Protein AF-A0A961LAQ0-F1 (afdb_monomer_lite)

Foldseek 3Di:
DDDDDDDDDDDDDDDDDDDDDDDDDDDDDDDDDDDDDDPDDDDDDDPPPDDDDPPDDPPDDAPDDLVPDDFQLSVLCSVDPVLSVLRNLLVVLLVVVLVQDDPVVNVVSVVVVVVLVVVLSVCGNPNVSNVVSSVVSSVVSVVVCVVRPPDDDPPPDDDDPPDDPPDDDPVVVVVVVVVD

Structure (mmCIF, N/CA/C/O backbone):
data_AF-A0A961LAQ0-F1
#
_entry.id   AF-A0A961LAQ0-F1
#
loop_
_atom_site.group_PDB
_atom_site.id
_atom_site.type_symbol
_atom_site.label_atom_id
_atom_site.label_alt_id
_atom_site.label_comp_id
_atom_site.label_asym_id
_atom_site.label_entity_id
_atom_site.label_seq_id
_atom_site.pdbx_PDB_ins_code
_atom_site.Cartn_x
_atom_site.Cartn_y
_atom_site.Cartn_z
_atom_site.occupancy
_atom_site.B_iso_or_equiv
_atom_site.auth_seq_id
_atom_site.auth_comp_id
_atom_site.auth_asym_id
_atom_site.auth_atom_id
_atom_site.pdbx_PDB_model_num
ATOM 1 N N . MET A 1 1 ? -48.671 -4.422 -25.495 1.00 41.53 1 MET A N 1
ATOM 2 C CA . MET A 1 1 ? -49.517 -5.634 -25.585 1.00 41.53 1 MET A CA 1
ATOM 3 C C . MET A 1 1 ? -48.561 -6.792 -25.843 1.00 41.53 1 MET A C 1
ATOM 5 O O . MET A 1 1 ? -47.868 -6.717 -26.836 1.00 41.53 1 MET A O 1
ATOM 9 N N . VAL A 1 2 ? -48.347 -7.802 -25.005 1.00 45.03 2 VAL A N 1
ATOM 10 C CA . VAL A 1 2 ? -49.096 -8.345 -23.868 1.00 45.03 2 VAL A CA 1
ATOM 11 C C . VAL A 1 2 ? -48.069 -8.900 -22.873 1.00 45.03 2 VAL A C 1
ATOM 13 O O . VAL A 1 2 ? -47.140 -9.606 -23.254 1.00 45.03 2 VAL A O 1
ATOM 16 N N . THR A 1 3 ? -48.231 -8.529 -21.612 1.00 39.28 3 THR A N 1
ATOM 17 C CA . THR A 1 3 ? -47.477 -8.981 -20.443 1.00 39.28 3 THR A CA 1
ATOM 18 C C . THR A 1 3 ? -47.795 -10.451 -20.165 1.00 39.28 3 THR A C 1
ATOM 20 O O . THR A 1 3 ? -48.963 -10.785 -19.989 1.00 39.28 3 THR A O 1
ATOM 23 N N . TRP A 1 4 ? -46.786 -11.321 -20.080 1.00 49.31 4 TRP A N 1
ATOM 24 C CA . TRP A 1 4 ? -46.947 -12.665 -19.517 1.00 49.31 4 TRP A CA 1
ATOM 25 C C . TRP A 1 4 ? -46.417 -12.678 -18.088 1.00 49.31 4 TRP A C 1
ATOM 27 O O . TRP A 1 4 ? -45.218 -12.645 -17.828 1.00 49.31 4 TRP A O 1
ATOM 37 N N . ILE A 1 5 ? -47.376 -12.680 -17.172 1.00 50.75 5 ILE A N 1
ATOM 38 C CA . ILE A 1 5 ? -47.241 -13.054 -15.771 1.00 50.75 5 ILE A CA 1
ATOM 39 C C . ILE A 1 5 ? -47.133 -14.580 -15.730 1.00 50.75 5 ILE A C 1
ATOM 41 O O . ILE A 1 5 ? -47.941 -15.256 -16.358 1.00 50.75 5 ILE A O 1
ATOM 45 N N . ASN A 1 6 ? -46.201 -15.121 -14.948 1.00 52.97 6 ASN A N 1
ATOM 46 C CA . ASN A 1 6 ? -46.379 -16.435 -14.340 1.00 52.97 6 ASN A CA 1
ATOM 47 C C . ASN A 1 6 ? -45.789 -16.414 -12.932 1.00 52.97 6 ASN A C 1
ATOM 49 O O . ASN A 1 6 ? -44.578 -16.366 -12.733 1.00 52.97 6 ASN A O 1
ATOM 53 N N . ALA A 1 7 ? -46.695 -16.423 -11.961 1.00 48.06 7 ALA A N 1
ATOM 54 C CA . ALA A 1 7 ? -46.437 -16.779 -10.583 1.00 48.06 7 ALA A CA 1
ATOM 55 C C . ALA A 1 7 ? -46.726 -18.276 -10.427 1.00 48.06 7 ALA A C 1
ATOM 57 O O . ALA A 1 7 ? -47.784 -18.734 -10.852 1.00 48.06 7 ALA A O 1
ATOM 58 N N . ALA A 1 8 ? -45.838 -19.021 -9.774 1.00 49.34 8 ALA A N 1
ATOM 59 C CA . ALA A 1 8 ? -46.217 -20.241 -9.072 1.00 49.34 8 ALA A CA 1
ATOM 60 C C . ALA A 1 8 ? -45.214 -20.526 -7.953 1.00 49.34 8 ALA A C 1
ATOM 62 O O . ALA A 1 8 ? -44.027 -20.748 -8.177 1.00 49.34 8 ALA A O 1
ATOM 63 N N . LEU A 1 9 ? -45.753 -20.471 -6.740 1.00 49.50 9 LEU A N 1
ATOM 64 C CA . LEU A 1 9 ? -45.186 -20.943 -5.488 1.00 49.50 9 LEU A CA 1
ATOM 65 C C . LEU A 1 9 ? -45.187 -22.476 -5.428 1.00 49.50 9 LEU A C 1
ATOM 67 O O . LEU A 1 9 ? -46.027 -23.134 -6.039 1.00 49.50 9 LEU A O 1
ATOM 71 N N . GLY A 1 10 ? -44.333 -22.999 -4.551 1.00 37.22 10 GLY A N 1
ATOM 72 C CA . GLY A 1 10 ? -44.429 -24.340 -3.973 1.00 37.22 10 GLY A CA 1
ATOM 73 C C . GLY A 1 10 ? -43.174 -25.172 -4.233 1.00 37.22 10 GLY A C 1
ATOM 74 O O . GLY A 1 10 ? -42.526 -25.021 -5.255 1.00 37.22 10 GLY A O 1
ATOM 75 N N . HIS A 1 11 ? -42.730 -26.071 -3.367 1.00 40.06 11 HIS A N 1
ATOM 76 C CA . HIS A 1 11 ? -43.093 -26.428 -2.002 1.00 40.06 11 HIS A CA 1
ATOM 77 C C . HIS A 1 11 ? -41.875 -27.165 -1.414 1.00 40.06 11 HIS A C 1
ATOM 79 O O . HIS A 1 11 ? -41.055 -27.724 -2.140 1.00 40.06 11 HIS A O 1
ATOM 85 N N . SER A 1 12 ? -41.789 -27.160 -0.086 1.00 45.66 12 SER A N 1
ATOM 86 C CA . SER A 1 12 ? -40.877 -27.950 0.745 1.00 45.66 12 SER A CA 1
ATOM 87 C C . SER A 1 12 ? -40.786 -29.432 0.336 1.00 45.66 12 SER A C 1
ATOM 89 O O . SER A 1 12 ? -41.802 -30.042 0.008 1.00 45.66 12 SER A O 1
ATOM 91 N N . CYS A 1 13 ? -39.598 -30.039 0.455 1.00 41.59 13 CYS A N 1
ATOM 92 C CA . CYS A 1 13 ? -39.438 -31.495 0.510 1.00 41.59 13 CYS A CA 1
ATOM 93 C C . CYS A 1 13 ? -38.411 -31.891 1.588 1.00 41.59 13 CYS A C 1
ATOM 95 O O . CYS A 1 13 ? -37.206 -31.936 1.363 1.00 41.59 13 CYS A O 1
ATOM 97 N N . GLN A 1 14 ? -38.933 -32.169 2.782 1.00 44.47 14 GLN A N 1
ATOM 98 C CA . GLN A 1 14 ? -38.371 -33.085 3.777 1.00 44.47 14 GLN A CA 1
ATOM 99 C C . GLN A 1 14 ? -38.757 -34.516 3.380 1.00 44.47 14 GLN A C 1
ATOM 101 O O . GLN A 1 14 ? -39.956 -34.725 3.251 1.00 44.47 14 GLN A O 1
ATOM 106 N N . GLN A 1 15 ? -37.813 -35.468 3.256 1.00 44.75 15 GLN A N 1
ATOM 107 C CA . GLN A 1 15 ? -37.9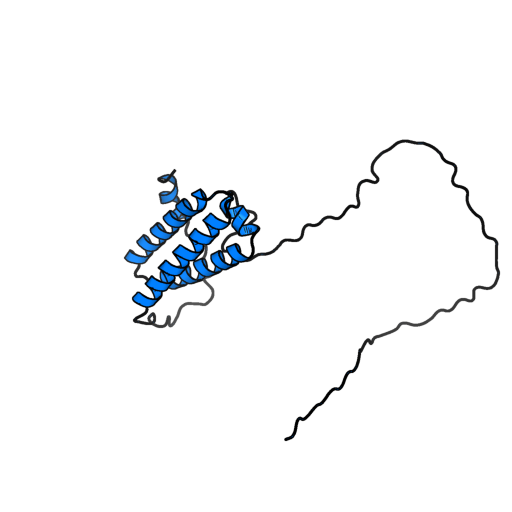06 -36.924 3.566 1.00 44.75 15 GLN A CA 1
ATOM 108 C C . GLN A 1 15 ? -36.492 -37.537 3.418 1.00 44.75 15 GLN A C 1
ATOM 110 O O . GLN A 1 15 ? -35.765 -37.144 2.517 1.00 44.75 15 GLN A O 1
ATOM 115 N N . GLY A 1 16 ? -36.000 -38.508 4.193 1.00 40.91 16 GLY A N 1
ATOM 116 C CA . GLY A 1 16 ? -36.546 -39.372 5.248 1.00 40.91 16 GLY A CA 1
ATOM 117 C C . GLY A 1 16 ? -35.368 -40.094 5.952 1.00 40.91 16 GLY A C 1
ATOM 118 O O . GLY A 1 16 ? -34.235 -39.663 5.805 1.00 40.91 16 GLY A O 1
ATOM 119 N N . LYS A 1 17 ? -35.483 -41.191 6.707 1.00 47.97 17 LYS A N 1
ATOM 120 C CA . LYS A 1 17 ? -36.562 -42.151 6.957 1.00 47.97 17 LYS A CA 1
ATOM 121 C C . LYS A 1 17 ? -36.319 -42.834 8.325 1.00 47.97 17 LYS A C 1
ATOM 123 O O . LYS A 1 17 ? -35.215 -43.260 8.622 1.00 47.97 17 LYS A O 1
ATOM 128 N N . LYS A 1 18 ? -37.404 -42.917 9.099 1.00 45.97 18 LYS A N 1
ATOM 129 C CA . LYS A 1 18 ? -37.886 -43.919 10.077 1.00 45.97 18 LYS A CA 1
ATOM 130 C C . LYS A 1 18 ? -36.978 -45.063 10.593 1.00 45.97 18 LYS A C 1
ATOM 132 O O . LYS A 1 18 ? -36.553 -45.911 9.821 1.00 45.97 18 LYS A O 1
ATOM 137 N N . ALA A 1 19 ? -37.023 -45.241 11.917 1.00 41.81 19 ALA A N 1
ATOM 138 C CA . ALA A 1 19 ? -37.405 -46.489 12.608 1.00 41.81 19 ALA A CA 1
ATOM 139 C C . ALA A 1 19 ? -38.221 -46.067 13.857 1.00 41.81 19 ALA A C 1
ATOM 141 O O . ALA A 1 19 ? -37.726 -45.299 14.670 1.00 41.81 19 ALA A O 1
ATOM 142 N N . VAL A 1 20 ? -39.557 -46.143 13.864 1.00 38.62 20 VAL A N 1
ATOM 143 C CA . VAL A 1 20 ? -40.451 -47.292 14.135 1.00 38.62 20 VAL A CA 1
ATOM 144 C C . VAL A 1 20 ? -40.395 -47.793 15.587 1.00 38.62 20 VAL A C 1
ATOM 146 O O . VAL A 1 20 ? -39.450 -48.450 15.993 1.00 38.62 20 VAL A O 1
ATOM 149 N N . PHE A 1 21 ? -41.505 -47.494 16.277 1.00 36.72 21 PHE A N 1
ATOM 150 C CA . PHE A 1 21 ? -42.206 -48.239 17.329 1.00 36.72 21 PHE A CA 1
ATOM 151 C C . PHE A 1 21 ? -41.438 -48.686 18.579 1.00 36.72 21 PHE A C 1
ATOM 153 O O . PHE A 1 21 ? -40.747 -49.693 18.566 1.00 36.72 21 PHE A O 1
ATOM 160 N N . GLN A 1 22 ? -41.830 -48.111 19.718 1.00 38.19 22 GLN A N 1
ATOM 161 C CA . GLN A 1 22 ? -42.668 -48.859 20.660 1.00 38.19 22 GLN A CA 1
ATOM 162 C C . GLN A 1 22 ? -43.489 -47.902 21.530 1.00 38.19 22 GLN A C 1
ATOM 164 O O . GLN A 1 22 ? -42.972 -47.049 22.243 1.00 38.19 22 GLN A O 1
ATOM 169 N N . THR A 1 23 ? -44.806 -48.042 21.418 1.00 38.31 23 THR A N 1
ATOM 170 C CA . THR A 1 23 ? -45.809 -47.436 22.286 1.00 38.31 23 THR A CA 1
ATOM 171 C C . THR A 1 23 ? -45.940 -48.302 23.537 1.00 38.31 23 THR A C 1
ATOM 173 O O . THR A 1 23 ? -46.436 -49.425 23.440 1.00 38.31 23 THR A O 1
ATOM 176 N N . SER A 1 24 ? -45.545 -47.789 24.700 1.00 42.28 24 SER A N 1
ATOM 177 C CA . SER A 1 24 ? -45.987 -48.334 25.986 1.00 42.28 24 SER A CA 1
ATOM 178 C C . SER A 1 24 ? -46.993 -47.380 26.609 1.00 42.28 24 SER A C 1
ATOM 180 O O . SER A 1 24 ? -46.760 -46.182 26.741 1.00 42.28 24 SER A O 1
ATOM 182 N N . ALA A 1 25 ? -48.151 -47.9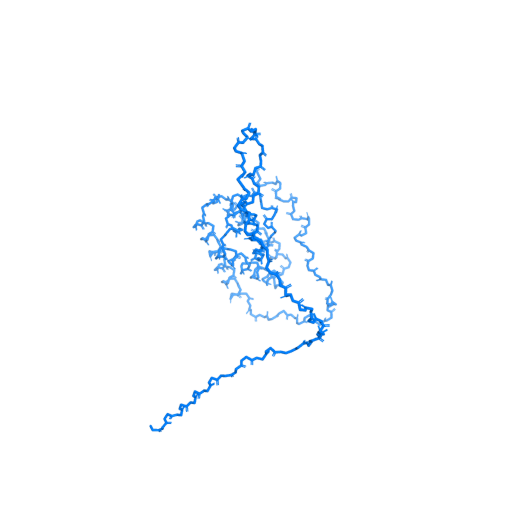47 26.926 1.00 40.75 25 ALA A N 1
ATOM 183 C CA . ALA A 1 25 ? -49.283 -47.304 27.556 1.00 40.75 25 ALA A CA 1
ATOM 184 C C . ALA A 1 25 ? -48.909 -46.748 28.937 1.00 40.75 25 ALA A C 1
ATOM 186 O O . ALA A 1 25 ? -48.404 -47.483 29.782 1.00 40.75 25 ALA A O 1
ATOM 187 N N . GLN A 1 26 ? -49.224 -45.477 29.193 1.00 37.72 26 GLN A N 1
ATOM 188 C CA . GLN A 1 26 ? -49.135 -44.890 30.526 1.00 37.72 26 GLN A CA 1
ATOM 189 C C . GLN A 1 26 ? -50.554 -44.646 31.045 1.00 37.72 26 GLN A C 1
ATOM 191 O O . GLN A 1 26 ? -51.261 -43.737 30.612 1.00 37.72 26 GLN A O 1
ATOM 196 N N . LYS A 1 27 ? -50.982 -45.540 31.938 1.00 36.09 27 LYS A N 1
ATOM 197 C CA . LYS A 1 27 ? -52.226 -45.485 32.706 1.00 36.09 27 LYS A CA 1
ATOM 198 C C . LYS A 1 27 ? -51.836 -45.290 34.169 1.00 36.09 27 LYS A C 1
ATOM 200 O O . LYS A 1 27 ? -50.998 -46.033 34.663 1.00 36.09 27 LYS A O 1
ATOM 205 N N . GLY A 1 28 ? -52.492 -44.355 34.847 1.00 34.38 28 GLY A N 1
ATOM 206 C CA . GLY A 1 28 ? -52.430 -44.218 36.303 1.00 34.38 28 GLY A CA 1
ATOM 207 C C . GLY A 1 28 ? -51.757 -42.925 36.731 1.00 34.38 28 GLY A C 1
ATOM 208 O O . GLY A 1 28 ? -50.567 -42.735 36.513 1.00 34.38 28 GLY A O 1
ATOM 209 N N . GLY A 1 29 ? -52.560 -42.020 37.287 1.00 39.19 29 GLY A N 1
ATOM 210 C CA . GLY A 1 29 ? -52.081 -40.776 37.861 1.00 39.19 29 GLY A CA 1
ATOM 211 C C . GLY A 1 29 ? -51.410 -40.996 39.205 1.00 39.19 29 GLY A C 1
ATOM 212 O O . GLY A 1 29 ? -51.736 -41.940 39.911 1.00 39.19 29 GLY A O 1
ATOM 213 N N . GLU A 1 30 ? -50.528 -40.071 39.559 1.00 39.50 30 GLU A N 1
ATOM 214 C CA . GLU A 1 30 ? -50.120 -39.815 40.930 1.00 39.50 30 GLU A CA 1
ATOM 215 C C . GLU A 1 30 ? -49.537 -38.400 41.028 1.00 39.50 30 GLU A C 1
ATOM 217 O O . GLU A 1 30 ? -49.182 -37.749 40.047 1.00 39.50 30 GLU A O 1
ATOM 222 N N . THR A 1 31 ? -49.591 -37.895 42.245 1.00 37.03 31 THR A N 1
ATOM 223 C CA . THR A 1 31 ? -49.824 -36.511 42.643 1.00 37.03 31 THR A CA 1
ATOM 224 C C . THR A 1 31 ? -48.655 -35.549 42.450 1.00 37.03 31 THR A C 1
ATOM 226 O O . THR A 1 31 ? -47.503 -35.868 42.739 1.00 37.03 31 THR A O 1
ATOM 229 N N . MET A 1 32 ? -49.012 -34.313 42.106 1.00 44.84 32 MET A N 1
ATOM 230 C CA . MET A 1 32 ? -48.189 -33.108 42.164 1.00 44.84 32 MET A CA 1
ATOM 231 C C . MET A 1 32 ? -47.527 -32.945 43.545 1.00 44.84 32 MET A C 1
ATOM 233 O O . MET A 1 32 ? -48.216 -32.854 44.561 1.00 44.84 32 MET A O 1
ATOM 237 N N . LYS A 1 33 ? -46.191 -32.877 43.584 1.00 41.22 33 LYS A N 1
ATOM 238 C CA . LYS A 1 33 ? -45.419 -32.465 44.765 1.00 41.22 33 LYS A CA 1
ATOM 239 C C . LYS A 1 33 ? -44.545 -31.267 44.396 1.00 41.22 33 LYS A C 1
ATOM 241 O O . LYS A 1 33 ? -43.516 -31.412 43.745 1.00 41.22 33 LYS A O 1
ATOM 246 N N . CYS A 1 34 ? -44.969 -30.081 44.834 1.00 45.31 34 CYS A N 1
ATOM 247 C CA . CYS A 1 34 ? -44.112 -28.905 44.959 1.00 45.31 34 CYS A CA 1
ATOM 248 C C . CYS A 1 34 ? -43.036 -29.205 46.010 1.00 45.31 34 CYS A C 1
ATOM 250 O O . CYS A 1 34 ? -43.317 -29.185 47.207 1.00 45.31 34 CYS A O 1
ATOM 252 N N . ALA A 1 35 ? -41.809 -29.492 45.580 1.00 49.72 35 ALA A N 1
ATOM 253 C CA . ALA A 1 35 ? -40.664 -29.521 46.478 1.00 49.72 35 ALA A CA 1
ATOM 254 C C . ALA A 1 35 ? -40.196 -28.080 46.724 1.00 49.72 35 ALA A C 1
ATOM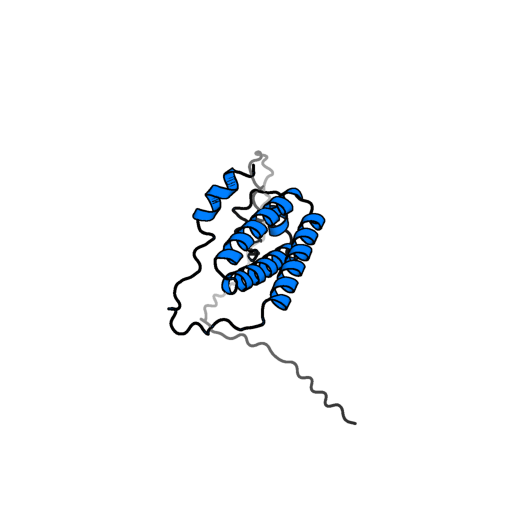 256 O O . ALA A 1 35 ? -39.537 -27.454 45.897 1.00 49.72 35 ALA A O 1
ATOM 257 N N . THR A 1 36 ? -40.581 -27.555 47.881 1.00 51.97 36 THR A N 1
ATOM 258 C CA . THR A 1 36 ? -40.073 -26.326 48.488 1.00 51.97 36 THR A CA 1
ATOM 259 C C . THR A 1 36 ? -38.571 -26.463 48.747 1.00 51.97 36 THR A C 1
ATOM 261 O O . THR A 1 36 ? -38.162 -27.099 49.723 1.00 51.97 36 THR A O 1
ATOM 264 N N . HIS A 1 37 ? -37.733 -25.887 47.884 1.00 42.53 37 HIS A N 1
ATOM 265 C CA . HIS A 1 37 ? -36.300 -25.795 48.150 1.00 42.53 37 HIS A CA 1
ATOM 266 C C . HIS A 1 37 ? -36.053 -24.744 49.233 1.00 42.53 37 HIS A C 1
ATOM 268 O O . HIS A 1 37 ? -36.322 -23.555 49.069 1.00 42.53 37 HIS A O 1
ATOM 274 N N . ARG A 1 38 ? -35.575 -25.233 50.377 1.00 58.22 38 ARG A N 1
ATOM 275 C CA . ARG A 1 38 ? -35.179 -24.441 51.538 1.00 58.22 38 ARG A CA 1
ATOM 276 C C . ARG A 1 38 ? -34.042 -23.517 51.114 1.00 58.22 38 ARG A C 1
ATOM 278 O O . ARG A 1 38 ? -33.000 -23.981 50.661 1.00 58.22 38 ARG A O 1
ATOM 285 N N . VAL A 1 39 ? -34.271 -22.219 51.275 1.00 53.59 39 VAL A N 1
ATOM 286 C CA . VAL A 1 39 ? -33.255 -21.167 51.240 1.00 53.59 39 VAL A CA 1
ATOM 287 C C . VAL A 1 39 ? -32.149 -21.556 52.224 1.00 53.59 39 VAL A C 1
ATOM 289 O O . VAL A 1 39 ? -32.351 -21.537 53.435 1.00 53.59 39 VAL A O 1
ATOM 292 N N . GLY A 1 40 ? -31.006 -21.979 51.691 1.00 38.62 40 GLY A N 1
ATOM 293 C CA . GLY A 1 40 ? -29.807 -22.344 52.437 1.00 38.62 40 GLY A CA 1
ATOM 294 C C . GLY A 1 40 ? -28.632 -21.583 51.850 1.00 38.62 40 GLY A C 1
ATOM 295 O O . GLY A 1 40 ? -28.020 -22.011 50.880 1.00 38.62 40 GLY A O 1
ATOM 296 N N . LEU A 1 41 ? -2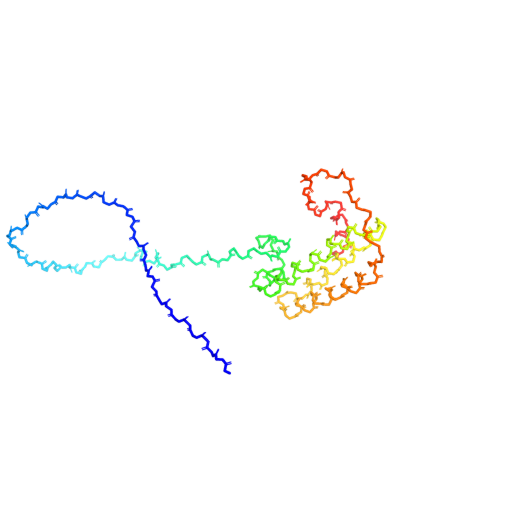8.396 -20.405 52.410 1.00 54.41 41 LEU A N 1
ATOM 297 C CA . LEU A 1 41 ? -27.316 -19.482 52.103 1.00 54.41 41 LEU A CA 1
ATOM 298 C C . LEU A 1 41 ? -25.948 -20.176 52.279 1.00 54.41 41 LEU A C 1
ATOM 300 O O . LEU A 1 41 ? -25.513 -20.404 53.403 1.00 54.41 41 LEU A O 1
ATOM 304 N N . ALA A 1 42 ? -25.263 -20.488 51.179 1.00 46.12 42 ALA A N 1
ATOM 305 C CA . ALA A 1 42 ? -23.835 -20.805 51.167 1.00 46.12 42 ALA A CA 1
ATOM 306 C C . ALA A 1 42 ? -23.195 -20.248 49.882 1.00 46.12 42 ALA A C 1
ATOM 308 O O . ALA A 1 42 ? -23.179 -20.884 48.835 1.00 46.12 42 ALA A O 1
ATOM 309 N N . LEU A 1 43 ? -22.769 -18.987 49.987 1.00 50.03 43 LEU A N 1
ATOM 310 C CA . LEU A 1 43 ? -21.637 -18.336 49.317 1.00 50.03 43 LEU A CA 1
ATOM 311 C C . LEU A 1 43 ? -21.153 -18.894 47.957 1.00 50.03 43 LEU A C 1
ATOM 313 O O . LEU A 1 43 ? -20.321 -19.787 47.877 1.00 50.03 43 LEU A O 1
ATOM 317 N N . ALA A 1 44 ? -21.579 -18.205 46.897 1.00 52.09 44 ALA A N 1
ATOM 318 C CA . ALA A 1 44 ? -20.688 -17.392 46.064 1.00 52.09 44 ALA A CA 1
ATOM 319 C C . ALA A 1 44 ? -19.396 -18.032 45.516 1.00 52.09 44 ALA A C 1
ATOM 321 O O . ALA A 1 44 ? -18.323 -17.598 45.907 1.00 52.09 44 ALA A O 1
ATOM 322 N N . VAL A 1 45 ? -19.465 -18.924 44.518 1.00 54.34 45 VAL A N 1
ATOM 323 C CA . VAL A 1 45 ? -18.374 -19.094 43.531 1.00 54.34 45 VAL A CA 1
ATOM 324 C C . VAL A 1 45 ? -18.950 -19.550 42.172 1.00 54.34 45 VAL A C 1
ATOM 326 O O . VAL A 1 45 ? -19.430 -20.666 42.035 1.00 54.34 45 VAL A O 1
ATOM 329 N N . HIS A 1 46 ? -18.863 -18.670 41.165 1.00 43.16 46 HIS A N 1
ATOM 330 C CA . HIS A 1 46 ? -18.873 -18.948 39.714 1.00 43.16 46 HIS A CA 1
ATOM 331 C C . HIS A 1 46 ? -20.104 -19.614 39.060 1.00 43.16 46 HIS A C 1
ATOM 333 O O . HIS A 1 46 ? -20.001 -20.661 38.430 1.00 43.16 46 HIS A O 1
ATOM 339 N N . VAL A 1 47 ? -21.238 -18.906 39.018 1.00 49.31 47 VAL A N 1
ATOM 340 C CA . VAL A 1 47 ? -22.170 -18.998 37.866 1.00 49.31 47 VAL A CA 1
ATOM 341 C C . VAL A 1 47 ? -22.092 -17.693 37.061 1.00 49.31 47 VAL A C 1
ATOM 343 O O . VAL A 1 47 ? -23.084 -17.042 36.761 1.00 49.31 47 VAL A O 1
ATOM 346 N N . ILE A 1 48 ? -20.860 -17.277 36.754 1.00 59.75 48 ILE A N 1
ATOM 347 C CA . ILE A 1 48 ? -20.529 -16.265 35.740 1.00 59.75 48 ILE A CA 1
ATOM 348 C C . ILE A 1 48 ? -19.674 -16.995 34.701 1.00 59.75 48 ILE A C 1
ATOM 350 O O . ILE A 1 48 ? -18.460 -16.850 34.666 1.00 59.75 48 ILE A O 1
ATOM 354 N N . ALA A 1 49 ? -20.274 -17.902 33.936 1.00 53.12 49 ALA A N 1
ATOM 355 C CA . ALA A 1 49 ? -19.540 -18.671 32.928 1.00 53.12 49 ALA A CA 1
ATOM 356 C C . ALA A 1 49 ? -20.470 -19.157 31.811 1.00 53.12 49 ALA A C 1
ATOM 358 O O . ALA A 1 49 ? -20.502 -20.335 31.478 1.00 53.12 49 ALA A O 1
ATOM 359 N N . CYS A 1 50 ? -21.298 -18.264 31.268 1.00 50.25 50 CYS A N 1
ATOM 360 C CA . CYS A 1 50 ? -22.022 -18.538 30.023 1.00 50.25 50 CYS A CA 1
ATOM 361 C C . CYS A 1 50 ? -22.552 -17.252 29.378 1.00 50.25 50 CYS A C 1
ATOM 363 O O . CYS A 1 50 ? -23.725 -17.146 29.035 1.00 50.25 50 CYS A O 1
ATOM 365 N N . VAL A 1 51 ? -21.685 -16.252 29.209 1.00 53.19 51 VAL A N 1
ATOM 366 C CA . VAL A 1 51 ? -21.945 -15.159 28.263 1.00 53.19 51 VAL A CA 1
ATOM 367 C C . VAL A 1 51 ? -20.913 -15.271 27.147 1.00 53.19 51 VAL A C 1
ATOM 369 O O . VAL A 1 51 ? -19.854 -14.664 27.183 1.00 53.19 51 VAL A O 1
ATOM 372 N N . LEU A 1 52 ? -21.246 -16.168 26.217 1.00 51.78 52 LEU A N 1
ATOM 373 C CA . LEU A 1 52 ? -21.017 -16.067 24.777 1.00 51.78 52 LEU A CA 1
ATOM 374 C C . LEU A 1 52 ? -19.601 -15.659 24.341 1.00 51.78 52 LEU A C 1
ATOM 376 O O . LEU A 1 52 ? -19.300 -14.490 24.120 1.00 51.78 52 LEU A O 1
ATOM 380 N N . ALA A 1 53 ? -18.780 -16.682 24.104 1.00 56.12 53 ALA A N 1
ATOM 381 C CA . ALA A 1 53 ? -17.659 -16.622 23.180 1.00 56.12 53 ALA A CA 1
ATOM 382 C C . ALA A 1 53 ? -18.144 -16.103 21.813 1.00 56.12 53 ALA A C 1
ATOM 384 O O . ALA A 1 53 ? -18.800 -16.819 21.056 1.00 56.12 53 ALA A O 1
ATOM 385 N N . GLY A 1 54 ? -17.848 -14.838 21.528 1.00 50.25 54 GLY A N 1
ATOM 386 C CA . GLY A 1 54 ? -18.030 -14.204 20.229 1.00 50.25 54 GLY A CA 1
ATOM 387 C C . GLY A 1 54 ? -16.696 -14.067 19.508 1.00 50.25 54 GLY A C 1
ATOM 388 O O . GLY A 1 54 ? -16.269 -12.954 19.231 1.00 50.25 54 GLY A O 1
ATOM 389 N N . GLU A 1 55 ? -16.019 -15.176 19.211 1.00 50.16 55 GLU A N 1
ATOM 390 C CA . GLU A 1 55 ? -14.890 -15.165 18.276 1.00 50.16 55 GLU A CA 1
ATOM 391 C C . GLU A 1 55 ? -15.413 -15.405 16.862 1.00 50.16 55 GLU A C 1
ATOM 393 O O . GLU A 1 55 ? -15.413 -16.521 16.346 1.00 50.16 55 GLU A O 1
ATOM 398 N N . THR A 1 56 ? -15.890 -14.348 16.211 1.00 57.25 56 THR A N 1
ATOM 399 C CA . THR A 1 56 ? -16.125 -14.396 14.767 1.00 57.25 56 THR A CA 1
ATOM 400 C C . THR A 1 56 ? -15.510 -13.185 14.099 1.00 57.25 56 THR A C 1
ATOM 402 O O . THR A 1 56 ? -16.163 -12.155 13.948 1.00 57.25 56 THR A O 1
ATOM 405 N N . SER A 1 57 ? -14.263 -13.332 13.651 1.00 51.69 57 SER A N 1
ATOM 406 C CA . SER A 1 57 ? -13.782 -12.714 12.411 1.00 51.69 57 SER A CA 1
ATOM 407 C C . SER A 1 57 ? -12.533 -13.433 11.901 1.00 51.69 57 SER A C 1
ATOM 409 O O . SER A 1 57 ? -11.433 -12.902 11.934 1.00 51.69 57 SER A O 1
ATOM 411 N N . PHE A 1 58 ? -12.710 -14.621 11.319 1.00 51.84 58 PHE A N 1
ATOM 412 C CA . PHE A 1 58 ? -11.877 -14.987 10.170 1.00 51.84 58 PHE A CA 1
ATOM 413 C C . PHE A 1 58 ? -12.480 -14.325 8.929 1.00 51.84 58 PHE A C 1
ATOM 415 O O . PHE A 1 58 ? -13.066 -14.980 8.072 1.00 51.84 58 PHE A O 1
ATOM 422 N N . ALA A 1 59 ? -12.376 -13.000 8.843 1.00 51.19 59 ALA A N 1
ATOM 423 C CA . ALA A 1 59 ? -12.518 -12.312 7.568 1.00 51.19 59 ALA A CA 1
ATOM 424 C C . ALA A 1 59 ? -11.121 -12.229 6.942 1.00 51.19 59 ALA A C 1
ATOM 426 O O . ALA A 1 59 ? -10.491 -11.179 6.940 1.00 51.19 59 ALA A O 1
ATOM 427 N N . LYS A 1 60 ? -10.602 -13.366 6.463 1.00 60.44 60 LYS A N 1
ATOM 428 C CA . LYS A 1 60 ? -9.402 -13.370 5.622 1.00 60.44 60 LYS A CA 1
ATOM 429 C C . LYS A 1 60 ? -9.800 -12.852 4.243 1.00 60.44 60 LYS A C 1
ATOM 431 O O . LYS A 1 60 ? -10.567 -13.521 3.554 1.00 60.44 60 LYS A O 1
ATOM 436 N N . ALA A 1 61 ? -9.274 -11.687 3.877 1.00 64.31 61 ALA A N 1
ATOM 437 C CA . ALA A 1 61 ? -8.536 -11.481 2.631 1.00 64.31 61 ALA A CA 1
ATOM 438 C C . ALA A 1 61 ? -8.083 -10.011 2.572 1.00 64.31 61 ALA A C 1
ATOM 440 O O . ALA A 1 61 ? -8.706 -9.158 1.956 1.00 64.31 61 ALA A O 1
ATOM 441 N N . GLN A 1 62 ? -6.998 -9.727 3.269 1.00 83.88 62 GLN A N 1
ATOM 442 C CA . GLN A 1 62 ? -5.992 -8.727 2.938 1.00 83.88 62 GLN A CA 1
ATOM 443 C C . GLN A 1 62 ? -4.724 -9.516 2.559 1.00 83.88 62 GLN A C 1
ATOM 445 O O . GLN A 1 62 ? -4.689 -10.745 2.655 1.00 83.88 62 GLN A O 1
ATOM 450 N N . SER A 1 63 ? -3.692 -8.842 2.090 1.00 90.31 63 SER A N 1
ATOM 451 C CA . SER A 1 63 ? -2.460 -9.429 1.559 1.00 90.31 63 SER A CA 1
ATOM 452 C C . SER A 1 63 ? -1.523 -10.028 2.611 1.00 90.31 63 SER A C 1
ATOM 454 O O . SER A 1 63 ? -0.562 -10.697 2.240 1.00 90.31 63 SER A O 1
ATOM 456 N N . PHE A 1 64 ? -1.814 -9.844 3.902 1.00 92.56 64 PHE A N 1
ATOM 457 C CA . PHE A 1 64 ? -1.024 -10.350 5.027 1.00 92.56 64 PHE A CA 1
ATOM 458 C C . PHE A 1 64 ? -1.899 -11.045 6.086 1.00 92.56 64 PHE A C 1
ATOM 460 O O . PHE A 1 64 ? -3.132 -10.990 6.048 1.00 92.56 64 PHE A O 1
ATOM 467 N N . ASP A 1 65 ? -1.276 -11.760 7.028 1.00 91.25 65 ASP A N 1
ATOM 468 C CA . ASP A 1 65 ? -1.995 -12.403 8.128 1.00 91.25 65 ASP A CA 1
ATOM 469 C C . ASP A 1 65 ? -2.285 -11.404 9.253 1.00 91.25 65 ASP A C 1
ATOM 471 O O . ASP A 1 65 ? -1.377 -10.913 9.907 1.00 91.25 65 ASP A O 1
ATOM 475 N N . CYS A 1 66 ? -3.562 -11.153 9.542 1.00 92.69 66 CYS A N 1
ATOM 476 C CA . CYS A 1 66 ? -3.955 -10.281 10.651 1.00 92.69 66 CYS A CA 1
ATOM 477 C C . CYS A 1 66 ? -3.502 -10.741 12.033 1.00 92.69 66 CYS A C 1
ATOM 479 O O . CYS A 1 66 ? -3.530 -9.950 12.969 1.00 92.69 66 CYS A O 1
ATOM 481 N N . ARG A 1 67 ? -3.110 -12.007 12.185 1.00 91.44 67 ARG A N 1
ATOM 482 C CA . ARG A 1 67 ? -2.533 -12.508 13.438 1.00 91.44 67 ARG A CA 1
ATOM 483 C C . ARG A 1 67 ? -1.090 -12.045 13.642 1.00 91.44 67 ARG A C 1
ATOM 485 O O . ARG A 1 67 ? -0.603 -12.118 14.761 1.00 91.44 67 ARG A O 1
ATOM 492 N N . GLU A 1 68 ? -0.441 -11.588 12.576 1.00 90.62 68 GLU A N 1
ATOM 493 C CA . GLU A 1 68 ? 0.932 -11.073 12.553 1.00 90.62 68 GLU A CA 1
ATOM 494 C C . GLU A 1 68 ? 0.961 -9.538 12.449 1.00 90.62 68 GLU A C 1
ATOM 496 O O . GLU A 1 68 ? 2.026 -8.951 12.318 1.00 90.62 68 GLU A O 1
ATOM 501 N N . ALA A 1 69 ? -0.202 -8.876 12.486 1.00 93.69 69 ALA A N 1
ATOM 502 C CA . ALA A 1 69 ? -0.293 -7.422 12.444 1.00 93.69 69 ALA A CA 1
ATOM 503 C C . ALA A 1 69 ? 0.226 -6.818 13.755 1.00 93.69 69 ALA A C 1
ATOM 505 O O . ALA A 1 69 ? -0.365 -7.029 14.818 1.00 93.69 69 ALA A O 1
ATOM 506 N N . GLU A 1 70 ? 1.295 -6.034 13.673 1.00 93.38 70 GLU A N 1
ATOM 507 C CA . GLU A 1 70 ? 1.927 -5.404 14.840 1.00 93.38 70 GLU A CA 1
ATOM 508 C C . GLU A 1 70 ? 1.707 -3.891 14.856 1.00 93.38 70 GLU A C 1
ATOM 510 O O . GLU A 1 70 ? 1.715 -3.265 15.921 1.00 93.38 70 GLU A O 1
ATOM 515 N N . LYS A 1 71 ? 1.497 -3.281 13.684 1.00 96.06 71 LYS A N 1
ATOM 516 C CA . LYS A 1 71 ? 1.394 -1.826 13.563 1.00 96.06 71 LYS A CA 1
ATOM 517 C C . LYS A 1 71 ? -0.064 -1.353 13.616 1.00 96.06 71 LYS A C 1
ATOM 519 O O . LYS A 1 71 ? -0.959 -2.045 13.127 1.00 96.06 71 LYS A O 1
ATOM 524 N N . PRO A 1 72 ? -0.341 -0.150 14.156 1.00 97.88 72 PRO A N 1
ATOM 525 C CA . PRO A 1 72 ? -1.711 0.361 14.250 1.00 97.88 72 PRO A CA 1
ATOM 526 C C . PRO A 1 72 ? -2.438 0.447 12.898 1.00 97.88 72 PRO A C 1
ATOM 528 O O . PRO A 1 72 ? -3.624 0.128 12.822 1.00 97.88 72 PRO A O 1
ATOM 531 N N . ASP A 1 73 ? -1.730 0.794 11.818 1.00 98.38 73 ASP A N 1
ATOM 532 C CA . ASP A 1 73 ? -2.309 0.860 10.471 1.00 98.38 73 ASP A CA 1
ATOM 533 C C . ASP A 1 73 ? -2.683 -0.530 9.936 1.00 98.38 73 ASP A C 1
ATOM 535 O O . ASP A 1 73 ? -3.693 -0.689 9.251 1.00 98.38 73 ASP A O 1
ATOM 539 N N . GLU A 1 74 ? -1.913 -1.559 10.292 1.00 97.44 74 GLU A N 1
ATOM 540 C CA . GLU A 1 74 ? -2.198 -2.954 9.943 1.00 97.44 74 GLU A CA 1
ATOM 541 C C . GLU A 1 74 ? -3.448 -3.461 10.660 1.00 97.44 74 GLU A C 1
ATOM 543 O O . GLU A 1 74 ? -4.298 -4.109 10.044 1.00 97.44 74 GLU A O 1
ATOM 548 N N . LEU A 1 75 ? -3.623 -3.097 11.933 1.00 96.94 75 LEU A N 1
ATOM 549 C CA . LEU A 1 75 ? -4.836 -3.417 12.686 1.00 96.94 75 LEU A CA 1
ATOM 550 C C . LEU A 1 75 ? -6.076 -2.751 12.074 1.00 96.94 75 LEU A C 1
ATOM 552 O O . LEU A 1 75 ? -7.123 -3.394 11.970 1.00 96.94 75 LEU A O 1
ATOM 556 N N . VAL A 1 76 ? -5.959 -1.506 11.604 1.00 97.50 76 VAL A N 1
ATOM 557 C CA . VAL A 1 76 ? -7.037 -0.823 10.868 1.00 97.50 76 VAL A CA 1
ATOM 558 C C . VAL A 1 76 ? -7.409 -1.584 9.597 1.00 97.50 76 VAL A C 1
ATOM 560 O O . VAL A 1 76 ? -8.594 -1.835 9.362 1.00 97.50 76 VAL A O 1
ATOM 563 N N . ILE A 1 77 ? -6.417 -2.002 8.805 1.00 96.56 77 ILE A N 1
ATOM 564 C CA . ILE A 1 77 ? -6.637 -2.809 7.592 1.00 96.56 77 ILE A CA 1
ATOM 565 C C . ILE A 1 77 ? -7.341 -4.128 7.943 1.00 96.56 77 ILE A C 1
ATOM 567 O O . ILE A 1 77 ? -8.225 -4.580 7.216 1.00 96.56 77 ILE A O 1
ATOM 571 N N . CYS A 1 78 ? -6.989 -4.740 9.072 1.00 95.81 78 CYS A N 1
ATOM 572 C CA . CYS A 1 78 ? -7.607 -5.975 9.545 1.00 95.81 78 CYS A CA 1
ATOM 573 C C . CYS A 1 78 ? -9.064 -5.824 9.988 1.00 95.81 78 CYS A C 1
ATOM 575 O O . CYS A 1 78 ? -9.858 -6.752 9.820 1.00 95.81 78 CYS A O 1
ATOM 577 N N . GLN A 1 79 ? -9.430 -4.669 10.538 1.00 94.81 79 GLN A N 1
ATOM 578 C CA . GLN A 1 79 ? -10.767 -4.426 11.082 1.00 94.81 79 GLN A CA 1
ATOM 579 C C . GLN A 1 79 ? -11.746 -3.866 10.040 1.00 94.81 79 GLN A C 1
ATOM 581 O O . GLN A 1 79 ? -12.956 -4.085 10.154 1.00 94.81 79 GLN A O 1
ATOM 586 N N . GLN A 1 80 ? -11.253 -3.163 9.016 1.00 95.50 80 GLN A N 1
ATOM 587 C CA . GLN A 1 80 ? -12.087 -2.459 8.039 1.00 95.50 80 GLN A CA 1
ATOM 588 C C . GLN A 1 80 ? -12.103 -3.161 6.682 1.00 95.50 80 GLN A C 1
ATOM 590 O O . GLN A 1 80 ? -11.117 -3.191 5.948 1.00 95.50 80 GLN A O 1
ATOM 595 N N . ARG A 1 81 ? -13.266 -3.717 6.324 1.00 94.50 81 ARG A N 1
ATOM 596 C CA . ARG A 1 81 ? -13.434 -4.529 5.105 1.00 94.50 81 ARG A CA 1
ATOM 597 C C . ARG A 1 81 ? -13.176 -3.759 3.812 1.00 94.50 81 ARG A C 1
ATOM 599 O O . ARG A 1 81 ? -12.690 -4.341 2.848 1.00 94.50 81 ARG A O 1
ATOM 606 N N . ASP A 1 82 ? -13.534 -2.483 3.769 1.00 95.88 82 ASP A N 1
ATOM 607 C CA . ASP A 1 82 ? -13.305 -1.615 2.615 1.00 95.88 82 ASP A CA 1
ATOM 608 C C . ASP A 1 82 ? -11.809 -1.336 2.410 1.00 95.88 82 ASP A C 1
ATOM 610 O O . ASP A 1 82 ? -11.326 -1.415 1.282 1.00 95.88 82 ASP A O 1
ATOM 614 N N . ILE A 1 83 ? -11.055 -1.117 3.492 1.00 97.44 83 ILE A N 1
ATOM 615 C CA . ILE A 1 83 ? -9.597 -0.950 3.432 1.00 97.44 83 ILE A CA 1
ATOM 616 C C . ILE A 1 83 ? -8.908 -2.279 3.079 1.00 97.44 83 ILE A C 1
ATOM 618 O O . ILE A 1 83 ? -8.019 -2.297 2.230 1.00 97.44 83 ILE A O 1
ATOM 622 N N . ALA A 1 84 ? -9.357 -3.407 3.637 1.00 97.06 84 ALA A N 1
ATOM 623 C CA . ALA A 1 84 ? -8.859 -4.733 3.256 1.00 97.06 84 ALA A CA 1
ATOM 624 C C . ALA A 1 84 ? -9.050 -5.024 1.753 1.00 97.06 84 ALA A C 1
ATOM 626 O O . ALA A 1 84 ? -8.161 -5.565 1.096 1.00 97.06 84 ALA A O 1
ATOM 627 N N . ALA A 1 85 ? -10.184 -4.614 1.174 1.00 96.50 85 ALA A N 1
ATOM 628 C CA . ALA A 1 85 ? -10.429 -4.760 -0.260 1.00 96.50 85 ALA A CA 1
ATOM 629 C C . ALA A 1 85 ? -9.465 -3.914 -1.114 1.00 96.50 85 ALA A C 1
ATOM 631 O O . ALA A 1 85 ? -9.008 -4.375 -2.166 1.00 96.50 85 ALA A O 1
ATOM 632 N N . LEU A 1 86 ? -9.126 -2.701 -0.664 1.00 98.25 86 LEU A N 1
ATOM 633 C CA . LEU A 1 86 ? -8.099 -1.877 -1.309 1.00 98.25 86 LEU A CA 1
ATOM 634 C C . LEU A 1 86 ? -6.718 -2.541 -1.237 1.00 98.25 86 LEU A C 1
ATOM 636 O O . LEU A 1 86 ? -5.971 -2.513 -2.216 1.00 98.25 86 LEU A O 1
ATOM 640 N N . ASP A 1 87 ? -6.402 -3.193 -0.122 1.00 98.25 87 ASP A N 1
ATOM 641 C CA . ASP A 1 87 ? -5.139 -3.901 0.059 1.00 98.25 87 ASP A CA 1
ATOM 642 C C . ASP A 1 87 ? -4.960 -5.090 -0.900 1.00 98.25 87 ASP A C 1
ATOM 644 O O . ASP A 1 87 ? -3.917 -5.223 -1.556 1.00 98.25 87 ASP A O 1
ATOM 648 N N . LEU A 1 88 ? -6.014 -5.887 -1.096 1.00 97.06 88 LEU A N 1
ATOM 649 C CA . LEU A 1 88 ? -6.024 -6.927 -2.129 1.00 97.06 88 LEU A CA 1
ATOM 650 C C . LEU A 1 88 ? -5.884 -6.349 -3.537 1.00 97.06 88 LEU A C 1
ATOM 652 O O . LEU A 1 88 ? -5.143 -6.887 -4.363 1.00 97.06 88 LEU A O 1
ATOM 656 N N . GLN A 1 89 ? -6.605 -5.263 -3.828 1.00 97.06 89 GLN A N 1
ATOM 657 C CA . GLN A 1 89 ? -6.558 -4.622 -5.139 1.00 97.06 89 GLN A CA 1
ATOM 658 C C . GLN A 1 89 ? -5.152 -4.109 -5.457 1.00 97.06 89 GLN A C 1
ATOM 660 O O . GLN A 1 89 ? -4.659 -4.318 -6.570 1.00 97.06 89 GLN A O 1
ATOM 665 N N . LEU A 1 90 ? -4.507 -3.456 -4.490 1.00 98.19 90 LEU A N 1
ATOM 666 C CA . LEU A 1 90 ? -3.141 -2.981 -4.641 1.00 98.19 90 LEU A CA 1
ATOM 667 C C . LEU A 1 90 ? -2.180 -4.147 -4.874 1.00 98.19 90 LEU A C 1
ATOM 669 O O . LEU A 1 90 ? -1.371 -4.088 -5.799 1.00 98.19 90 LEU A O 1
ATOM 673 N N . THR A 1 91 ? -2.308 -5.215 -4.086 1.00 97.56 91 THR A N 1
ATOM 674 C CA . THR A 1 91 ? -1.477 -6.418 -4.217 1.00 97.56 91 THR A CA 1
ATOM 675 C C . THR A 1 91 ? -1.617 -7.056 -5.597 1.00 97.56 91 THR A C 1
ATOM 677 O O . THR A 1 91 ? -0.612 -7.336 -6.247 1.00 97.56 91 THR A O 1
ATOM 680 N N . GLY A 1 92 ? -2.841 -7.192 -6.114 1.00 96.06 92 GLY A N 1
ATOM 681 C CA . GLY A 1 92 ? -3.077 -7.717 -7.462 1.00 96.06 92 GLY A CA 1
ATOM 682 C C . GLY A 1 92 ? -2.429 -6.871 -8.566 1.00 96.06 92 GLY A C 1
ATOM 683 O O . GLY A 1 92 ? -1.796 -7.415 -9.477 1.00 96.06 92 GLY A O 1
ATOM 684 N N . LEU A 1 93 ? -2.534 -5.539 -8.476 1.00 96.19 93 LEU A N 1
ATOM 685 C CA . LEU A 1 93 ? -1.886 -4.619 -9.421 1.00 96.19 93 LEU A CA 1
ATOM 686 C C . LEU A 1 93 ? -0.361 -4.702 -9.336 1.00 96.19 93 LEU A C 1
ATOM 688 O O . LEU A 1 93 ? 0.304 -4.805 -10.366 1.00 96.19 93 LEU A O 1
ATOM 692 N N . TYR A 1 94 ? 0.180 -4.690 -8.120 1.00 96.88 94 TYR A N 1
ATOM 693 C CA . TYR A 1 94 ? 1.611 -4.786 -7.861 1.00 96.88 94 TYR A CA 1
ATOM 694 C C . TYR A 1 94 ? 2.201 -6.085 -8.423 1.00 96.88 94 TYR A C 1
ATOM 696 O O . TYR A 1 94 ? 3.155 -6.034 -9.198 1.00 96.88 94 TYR A O 1
ATOM 704 N N . SER A 1 95 ? 1.599 -7.239 -8.109 1.00 95.81 95 SER A N 1
ATOM 705 C CA . SER A 1 95 ? 2.042 -8.545 -8.614 1.00 95.81 95 SER A CA 1
ATOM 706 C C . SER A 1 95 ? 1.933 -8.655 -10.128 1.00 95.81 95 SER A C 1
ATOM 708 O O . SER A 1 95 ? 2.792 -9.276 -10.750 1.00 95.81 95 SER A O 1
ATOM 710 N N . THR A 1 96 ? 0.894 -8.056 -10.720 1.00 94.06 96 THR A N 1
ATOM 711 C CA . THR A 1 96 ? 0.777 -7.974 -12.176 1.00 94.06 96 THR A CA 1
ATOM 712 C C . THR A 1 96 ? 1.976 -7.213 -12.706 1.00 94.06 96 THR A C 1
ATOM 714 O O . THR A 1 96 ? 2.819 -7.828 -13.340 1.00 94.06 96 THR A O 1
ATOM 717 N N . LEU A 1 97 ? 2.114 -5.927 -12.382 1.00 93.75 97 LEU A N 1
ATOM 718 C CA . LEU A 1 97 ? 3.175 -5.055 -12.894 1.00 93.75 97 LEU A CA 1
ATOM 719 C C . LEU A 1 97 ? 4.577 -5.644 -12.724 1.00 93.75 97 LEU A C 1
ATOM 721 O O . LEU A 1 97 ? 5.358 -5.628 -13.668 1.00 93.75 97 LEU A O 1
ATOM 725 N N . LEU A 1 98 ? 4.873 -6.238 -11.568 1.00 93.81 98 LEU A N 1
ATOM 726 C CA . LEU A 1 98 ? 6.177 -6.843 -11.305 1.00 93.81 98 LEU A CA 1
ATOM 727 C C . LEU A 1 98 ? 6.531 -7.976 -12.286 1.00 93.81 98 LEU A C 1
ATOM 729 O O . LEU A 1 98 ? 7.707 -8.160 -12.579 1.00 93.81 98 LEU A O 1
ATOM 733 N N . ARG A 1 99 ? 5.540 -8.707 -12.816 1.00 92.25 99 ARG A N 1
ATOM 734 C CA . ARG A 1 99 ? 5.742 -9.759 -13.831 1.00 92.25 99 ARG A CA 1
ATOM 735 C C . ARG A 1 99 ? 6.154 -9.199 -15.195 1.00 92.25 99 ARG A C 1
ATOM 737 O O . ARG A 1 99 ? 6.764 -9.907 -15.984 1.00 92.25 99 ARG A O 1
ATOM 744 N N . TRP A 1 100 ? 5.794 -7.951 -15.477 1.00 89.44 100 TRP A N 1
ATOM 745 C CA . TRP A 1 100 ? 5.990 -7.315 -16.782 1.00 89.44 100 TRP A CA 1
ATOM 746 C C . TRP A 1 100 ? 7.197 -6.387 -16.831 1.00 89.44 100 TRP A C 1
ATOM 748 O O . TRP A 1 100 ? 7.676 -6.063 -17.914 1.00 89.44 100 TRP A O 1
ATOM 758 N N . LEU A 1 101 ? 7.673 -5.936 -15.671 1.00 88.94 101 LEU A N 1
ATOM 759 C CA . LEU A 1 101 ? 8.813 -5.037 -15.587 1.00 88.94 101 LEU A CA 1
ATOM 760 C C . LEU A 1 101 ? 10.129 -5.791 -15.851 1.00 88.94 101 LEU A C 1
ATOM 762 O O . LEU A 1 101 ? 10.351 -6.854 -15.264 1.00 88.94 101 LEU A O 1
ATOM 766 N N . PRO A 1 102 ? 11.051 -5.226 -16.655 1.00 91.38 102 PRO A N 1
ATOM 767 C CA . PRO A 1 102 ? 12.427 -5.710 -16.738 1.00 91.38 102 PRO A CA 1
ATOM 768 C C . PRO A 1 102 ? 13.089 -5.747 -15.354 1.00 91.38 102 PRO A C 1
ATOM 770 O O . PRO A 1 102 ? 12.797 -4.909 -14.503 1.00 91.38 102 PRO A O 1
ATOM 773 N N . SER A 1 103 ? 14.039 -6.658 -15.124 1.00 87.75 103 SER A N 1
ATOM 774 C CA . SER A 1 103 ? 14.645 -6.877 -13.796 1.00 87.75 103 SER A CA 1
ATOM 775 C C . SER A 1 103 ? 15.210 -5.610 -13.130 1.00 87.75 103 SER A C 1
ATOM 777 O O . SER A 1 103 ? 15.113 -5.456 -11.911 1.00 87.75 103 SER A O 1
ATOM 779 N N . SER A 1 104 ? 15.783 -4.686 -13.910 1.00 87.19 104 SER A N 1
ATOM 780 C CA . SER A 1 104 ? 16.296 -3.400 -13.415 1.00 87.19 104 SER A CA 1
ATOM 781 C C . SER A 1 104 ? 15.182 -2.486 -12.891 1.00 87.19 104 SER A C 1
ATOM 783 O O . SER A 1 104 ? 15.321 -1.890 -11.821 1.00 87.19 104 SER A O 1
ATOM 785 N N . GLU A 1 105 ? 14.064 -2.402 -13.610 1.00 91.19 105 GLU A N 1
ATOM 786 C CA . GLU A 1 105 ? 12.888 -1.624 -13.216 1.00 91.19 105 GLU A CA 1
ATOM 787 C C . GLU A 1 105 ? 12.132 -2.301 -12.073 1.00 91.19 105 GLU A C 1
ATOM 789 O O . GLU A 1 105 ? 11.719 -1.627 -11.130 1.00 91.19 105 GLU A O 1
ATOM 794 N N . ALA A 1 106 ? 12.038 -3.633 -12.090 1.00 92.62 106 ALA A N 1
ATOM 795 C CA . ALA A 1 106 ? 11.435 -4.421 -11.025 1.00 92.62 106 ALA A CA 1
ATOM 796 C C . ALA A 1 106 ? 12.111 -4.147 -9.672 1.00 92.62 106 ALA A C 1
ATOM 798 O O . ALA A 1 106 ? 11.413 -3.912 -8.687 1.00 92.62 106 ALA A O 1
ATOM 799 N N . LYS A 1 107 ? 13.453 -4.088 -9.611 1.00 94.31 107 LYS A N 1
ATOM 800 C CA . LYS A 1 107 ? 14.178 -3.751 -8.369 1.00 94.31 107 LYS A CA 1
ATOM 801 C C . LYS A 1 107 ? 13.769 -2.381 -7.824 1.00 94.31 107 LYS A C 1
ATOM 803 O O . LYS A 1 107 ? 13.451 -2.255 -6.641 1.00 94.31 107 LYS A O 1
ATOM 808 N N . LYS A 1 108 ? 13.748 -1.360 -8.685 1.00 94.31 108 LYS A N 1
ATOM 809 C CA . LYS A 1 108 ? 13.323 -0.008 -8.299 1.00 94.31 108 LYS A CA 1
ATOM 810 C C . LYS A 1 108 ? 11.864 -0.000 -7.836 1.00 94.31 108 LYS A C 1
ATOM 812 O O . LYS A 1 108 ? 11.546 0.600 -6.814 1.00 94.31 108 LYS A O 1
ATOM 817 N N . PHE A 1 109 ? 10.997 -0.722 -8.538 1.00 96.00 109 PHE A N 1
ATOM 818 C CA . PHE A 1 109 ? 9.578 -0.811 -8.224 1.00 96.00 109 PHE A CA 1
ATOM 819 C C . PHE A 1 109 ? 9.303 -1.460 -6.856 1.00 96.00 109 PHE A C 1
ATOM 821 O O . PHE A 1 109 ? 8.463 -0.958 -6.103 1.00 96.00 109 PHE A O 1
ATOM 828 N N . ARG A 1 110 ? 10.052 -2.510 -6.477 1.00 97.31 110 ARG A N 1
ATOM 829 C CA . ARG A 1 110 ? 9.989 -3.089 -5.117 1.00 97.31 110 ARG A CA 1
ATOM 830 C C . ARG A 1 110 ? 10.391 -2.070 -4.057 1.00 97.31 110 ARG A C 1
ATOM 832 O O . ARG A 1 110 ? 9.703 -1.935 -3.048 1.00 97.31 110 ARG A O 1
ATOM 839 N N . GLN A 1 111 ? 11.464 -1.317 -4.302 1.00 97.25 111 GLN A N 1
ATOM 840 C CA . GLN A 1 111 ? 11.918 -0.283 -3.372 1.00 97.25 111 GLN A CA 1
ATOM 841 C C . GLN A 1 111 ? 10.863 0.814 -3.181 1.00 97.25 111 GLN A C 1
ATOM 843 O O . GLN A 1 111 ? 10.583 1.202 -2.050 1.00 97.25 111 GLN A O 1
ATOM 848 N N . GLU A 1 112 ? 10.233 1.277 -4.261 1.00 97.00 112 GLU A N 1
ATOM 849 C CA . GLU A 1 112 ? 9.140 2.253 -4.181 1.00 97.00 112 GLU A CA 1
ATOM 850 C C . GLU A 1 112 ? 7.945 1.711 -3.385 1.00 97.00 112 GLU A C 1
ATOM 852 O O . GLU A 1 112 ? 7.335 2.448 -2.609 1.00 97.00 112 GLU A O 1
ATOM 857 N N . GLN A 1 113 ? 7.620 0.424 -3.539 1.00 98.12 113 GLN A N 1
ATOM 858 C CA . GLN A 1 113 ? 6.555 -0.217 -2.770 1.00 98.12 113 GLN A CA 1
ATOM 859 C C . GLN A 1 113 ? 6.901 -0.310 -1.275 1.00 98.12 113 GLN A C 1
ATOM 861 O O . GLN A 1 113 ? 6.046 0.000 -0.444 1.00 98.12 113 GLN A O 1
ATOM 866 N N . ARG A 1 114 ? 8.148 -0.658 -0.921 1.00 98.12 114 ARG A N 1
ATOM 867 C CA . ARG A 1 114 ? 8.633 -0.631 0.473 1.00 98.12 114 ARG A CA 1
ATOM 868 C C . ARG A 1 114 ? 8.548 0.769 1.075 1.00 98.12 114 ARG A C 1
ATOM 870 O O . ARG A 1 114 ? 8.018 0.942 2.167 1.00 98.12 114 ARG A O 1
ATOM 877 N N . SER A 1 115 ? 9.007 1.783 0.346 1.00 97.88 115 SER A N 1
ATOM 878 C CA . SER A 1 115 ? 8.920 3.175 0.799 1.00 97.88 115 SER A CA 1
ATOM 879 C C . SER A 1 115 ? 7.470 3.639 0.975 1.00 97.88 115 SER A C 1
ATOM 881 O O . SER A 1 115 ? 7.171 4.377 1.914 1.00 97.88 115 SER A O 1
ATOM 883 N N . TRP A 1 116 ? 6.549 3.181 0.121 1.00 98.44 116 TRP A N 1
ATOM 884 C CA . TRP A 1 116 ? 5.121 3.441 0.301 1.00 98.44 116 TRP A CA 1
ATOM 885 C C . TRP A 1 116 ? 4.566 2.795 1.582 1.00 98.44 116 TRP A C 1
ATOM 887 O O . TRP A 1 116 ? 3.832 3.471 2.302 1.00 98.44 116 TRP A O 1
ATOM 897 N N . LEU A 1 117 ? 4.951 1.553 1.913 1.00 97.94 117 LEU A N 1
ATOM 898 C CA . LEU A 1 117 ? 4.557 0.895 3.172 1.00 97.94 117 LEU A CA 1
ATOM 899 C C . LEU A 1 117 ? 5.023 1.700 4.391 1.00 97.94 117 LEU A C 1
ATOM 901 O O . LEU A 1 117 ? 4.211 2.027 5.254 1.00 97.94 117 LEU A O 1
ATOM 905 N N . VAL A 1 118 ? 6.292 2.125 4.406 1.00 97.69 118 VAL A N 1
ATOM 906 C CA . VAL A 1 118 ? 6.836 2.996 5.465 1.00 97.69 118 VAL A CA 1
ATOM 907 C C . VAL A 1 118 ? 6.025 4.286 5.594 1.00 97.69 118 VAL A C 1
ATOM 909 O O . VAL A 1 118 ? 5.733 4.732 6.703 1.00 97.69 118 VAL A O 1
ATOM 912 N N . SER A 1 119 ? 5.623 4.889 4.473 1.00 97.81 119 SER A N 1
ATOM 913 C CA . SER A 1 119 ? 4.779 6.082 4.505 1.00 97.81 119 SER A CA 1
ATOM 914 C C . SER A 1 119 ? 3.370 5.801 5.033 1.00 97.81 119 SER A C 1
ATOM 916 O O . SER A 1 119 ? 2.841 6.651 5.742 1.00 97.81 119 SER A O 1
ATOM 918 N N . ARG A 1 120 ? 2.767 4.651 4.705 1.00 98.44 120 ARG A N 1
ATOM 919 C CA . ARG A 1 120 ? 1.438 4.243 5.192 1.00 98.44 120 ARG A CA 1
ATOM 920 C C . ARG A 1 120 ? 1.449 4.021 6.705 1.00 98.44 120 ARG A C 1
ATOM 922 O O . ARG A 1 120 ? 0.528 4.468 7.377 1.00 98.44 120 ARG A O 1
ATOM 929 N N . HIS A 1 121 ? 2.514 3.428 7.249 1.00 98.12 121 HIS A N 1
ATOM 930 C CA . HIS A 1 121 ? 2.656 3.215 8.695 1.00 98.12 121 HIS A CA 1
ATOM 931 C C . HIS A 1 121 ? 2.572 4.513 9.508 1.00 98.12 121 HIS A C 1
ATOM 933 O O . HIS A 1 121 ? 2.113 4.506 10.648 1.00 98.12 121 HIS A O 1
ATOM 939 N N . ARG A 1 122 ? 2.947 5.656 8.915 1.00 98.12 122 ARG A N 1
ATOM 940 C CA . ARG A 1 122 ? 2.839 6.973 9.567 1.00 98.12 122 ARG A CA 1
ATOM 941 C C . ARG A 1 122 ? 1.395 7.416 9.820 1.00 98.12 122 ARG A C 1
ATOM 943 O O . ARG A 1 122 ? 1.203 8.340 10.602 1.00 98.12 122 ARG A O 1
ATOM 950 N N . CYS A 1 123 ? 0.403 6.778 9.196 1.00 98.25 123 CYS A N 1
ATOM 951 C CA . CYS A 1 123 ? -1.008 7.039 9.476 1.00 98.25 123 CYS A CA 1
ATOM 952 C C . CYS A 1 123 ? -1.443 6.580 10.874 1.00 98.25 123 CYS A C 1
ATOM 954 O O . CYS A 1 123 ? -2.458 7.064 11.368 1.00 98.25 123 CYS A O 1
ATOM 956 N N . GLY A 1 124 ? -0.718 5.653 11.512 1.00 98.06 124 GLY A N 1
ATOM 957 C CA . GLY A 1 124 ? -1.184 5.046 12.756 1.00 98.06 124 GLY A CA 1
ATOM 958 C C . GLY A 1 124 ? -2.556 4.390 12.569 1.00 98.06 124 GLY A C 1
ATOM 959 O O . GLY A 1 124 ? -2.777 3.684 11.590 1.00 98.06 124 GLY A O 1
ATOM 960 N N . ASP A 1 125 ? -3.482 4.635 13.490 1.00 97.75 125 ASP A N 1
ATOM 961 C CA . ASP A 1 125 ? -4.848 4.103 13.455 1.00 97.75 125 ASP A CA 1
ATOM 962 C C . ASP A 1 125 ? -5.858 4.991 12.688 1.00 97.75 125 ASP A C 1
ATOM 964 O O . ASP A 1 125 ? -7.060 4.703 12.675 1.00 97.75 125 ASP A O 1
ATOM 968 N N . ASP A 1 126 ? -5.402 6.043 11.994 1.00 98.62 126 ASP A N 1
ATOM 969 C CA . ASP A 1 126 ? -6.271 6.884 11.163 1.00 98.62 126 ASP A CA 1
ATOM 970 C C . ASP A 1 126 ? -6.684 6.155 9.873 1.00 98.62 126 ASP A C 1
ATOM 972 O O . ASP A 1 126 ? -5.980 6.125 8.858 1.00 98.62 126 ASP A O 1
ATOM 976 N N . ALA A 1 127 ? -7.898 5.615 9.896 1.00 98.44 127 ALA A N 1
ATOM 977 C CA . ALA A 1 127 ? -8.497 4.908 8.774 1.00 98.44 127 ALA A CA 1
ATOM 978 C C . ALA A 1 127 ? -8.644 5.739 7.496 1.00 98.44 127 ALA A C 1
ATOM 980 O O . ALA A 1 127 ? -8.499 5.200 6.395 1.00 98.44 127 ALA A O 1
ATOM 981 N N . GLN A 1 128 ? -8.923 7.040 7.610 1.00 98.62 128 GLN A N 1
ATOM 982 C CA . GLN A 1 128 ? -9.052 7.893 6.432 1.00 98.62 128 GLN A CA 1
ATOM 983 C C . GLN A 1 128 ? -7.679 8.147 5.808 1.00 98.62 128 GLN A C 1
ATOM 985 O O . GLN A 1 128 ? -7.557 8.090 4.582 1.00 98.62 128 GLN A O 1
ATOM 990 N N . CYS A 1 129 ? -6.647 8.358 6.629 1.00 98.81 129 CYS A N 1
ATOM 991 C CA . CYS A 1 129 ? -5.264 8.432 6.158 1.00 98.81 129 CYS A CA 1
ATOM 992 C C . CYS A 1 129 ? -4.869 7.144 5.418 1.00 98.81 129 CYS A C 1
ATOM 994 O O . CYS A 1 129 ? -4.447 7.204 4.259 1.00 98.81 129 CYS A O 1
ATOM 996 N N . VAL A 1 130 ? -5.091 5.973 6.030 1.00 98.69 130 VAL A N 1
ATOM 997 C CA . VAL A 1 130 ? -4.770 4.672 5.417 1.00 98.69 130 VAL A CA 1
ATOM 998 C C . VAL A 1 130 ? -5.494 4.498 4.077 1.00 98.69 130 VAL A C 1
ATOM 1000 O O . VAL A 1 130 ? -4.861 4.144 3.077 1.00 98.69 130 VAL A O 1
ATOM 1003 N N . ARG A 1 131 ? -6.795 4.811 4.015 1.00 98.69 131 ARG A N 1
ATOM 1004 C CA . ARG A 1 131 ? -7.593 4.740 2.779 1.00 98.69 131 ARG A CA 1
ATOM 1005 C C . ARG A 1 131 ? -6.995 5.597 1.660 1.00 98.69 131 ARG A C 1
ATOM 1007 O O . ARG A 1 131 ? -6.777 5.092 0.559 1.00 98.69 131 ARG A O 1
ATOM 1014 N N . VAL A 1 132 ? -6.665 6.857 1.947 1.00 98.69 132 VAL A N 1
ATOM 1015 C CA . VAL A 1 132 ? -6.069 7.783 0.965 1.00 98.69 132 VAL A CA 1
ATOM 1016 C C . VAL A 1 132 ? -4.724 7.263 0.447 1.00 98.69 132 VAL A C 1
ATOM 1018 O O . VAL A 1 132 ? -4.446 7.350 -0.753 1.00 98.69 132 VAL A O 1
ATOM 1021 N N . HIS A 1 133 ? -3.900 6.668 1.316 1.00 98.69 133 HIS A N 1
ATOM 1022 C CA . HIS A 1 133 ? -2.632 6.054 0.912 1.00 98.69 133 HIS A CA 1
ATOM 1023 C C . HIS A 1 133 ? -2.820 4.900 -0.080 1.00 98.69 133 HIS A C 1
ATOM 1025 O O . HIS A 1 133 ? -2.055 4.801 -1.048 1.00 98.69 133 HIS A O 1
ATOM 1031 N N . TYR A 1 134 ? -3.830 4.051 0.130 1.00 98.75 134 TYR A N 1
ATOM 1032 C CA . TYR A 1 134 ? -4.171 2.980 -0.806 1.00 98.75 134 TYR A CA 1
ATOM 1033 C C . TYR A 1 134 ? -4.694 3.518 -2.136 1.00 98.75 134 TYR A C 1
ATOM 1035 O O . TYR A 1 134 ? -4.171 3.146 -3.187 1.00 98.75 134 TYR A O 1
ATOM 1043 N N . GLU A 1 135 ? -5.693 4.400 -2.109 1.00 98.69 135 GLU A N 1
ATOM 1044 C CA . GLU A 1 135 ? -6.318 4.948 -3.320 1.00 98.69 135 GLU A CA 1
ATOM 1045 C C . GLU A 1 135 ? -5.293 5.653 -4.216 1.00 98.69 135 GLU A C 1
ATOM 1047 O O . GLU A 1 135 ? -5.232 5.396 -5.423 1.00 98.69 135 GLU A O 1
ATOM 1052 N N . SER A 1 136 ? -4.428 6.476 -3.614 1.00 98.56 136 SER A N 1
ATOM 1053 C CA . SER A 1 136 ? -3.346 7.172 -4.314 1.00 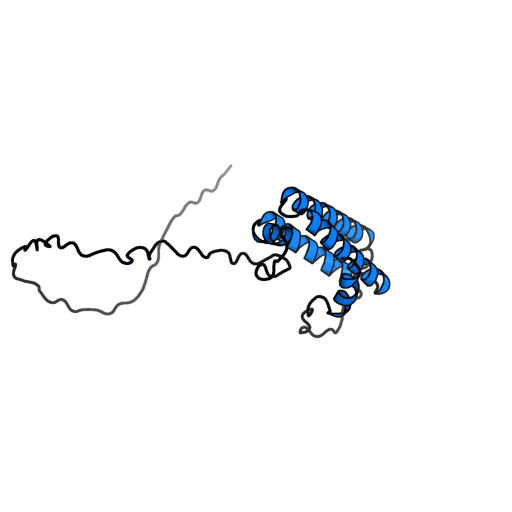98.56 136 SER A CA 1
ATOM 1054 C C . SER A 1 136 ? -2.376 6.194 -4.985 1.00 98.56 136 SER A C 1
ATOM 1056 O O . SER A 1 136 ? -2.056 6.329 -6.172 1.00 98.56 136 SER A O 1
ATOM 1058 N N . ARG A 1 137 ? -1.948 5.149 -4.266 1.00 98.56 137 ARG A N 1
ATOM 1059 C CA . ARG A 1 137 ? -1.013 4.159 -4.813 1.00 98.56 137 ARG A CA 1
ATOM 1060 C C . ARG A 1 137 ? -1.648 3.319 -5.913 1.00 98.56 137 ARG A C 1
ATOM 1062 O O . ARG A 1 137 ? -1.014 3.104 -6.944 1.00 98.56 137 ARG A O 1
ATOM 1069 N N . ILE A 1 138 ? -2.892 2.885 -5.732 1.00 98.62 138 ILE A N 1
ATOM 1070 C CA . ILE A 1 138 ? -3.653 2.141 -6.743 1.00 98.62 138 ILE A CA 1
ATOM 1071 C C . ILE A 1 138 ? -3.778 2.961 -8.028 1.00 98.62 138 ILE A C 1
ATOM 1073 O O . ILE A 1 138 ? -3.545 2.427 -9.114 1.00 98.62 138 ILE A O 1
ATOM 1077 N N . LEU A 1 139 ? -4.101 4.253 -7.922 1.00 98.25 139 LEU A N 1
ATOM 1078 C CA . LEU A 1 139 ? -4.170 5.144 -9.079 1.00 98.25 139 LEU A CA 1
ATOM 1079 C C . LEU A 1 139 ? -2.812 5.254 -9.786 1.00 98.25 139 LEU A C 1
ATOM 1081 O O . LEU A 1 139 ? -2.748 5.111 -11.007 1.00 98.25 139 LEU A O 1
ATOM 1085 N N . ALA A 1 140 ? -1.724 5.435 -9.032 1.00 96.94 140 ALA A N 1
ATOM 1086 C CA . ALA A 1 140 ? -0.376 5.487 -9.593 1.00 96.94 140 ALA A CA 1
ATOM 1087 C C . ALA A 1 140 ? -0.007 4.192 -10.345 1.00 96.94 140 ALA A C 1
ATOM 1089 O O . ALA A 1 140 ? 0.483 4.255 -11.473 1.00 96.94 140 ALA A O 1
ATOM 1090 N N . LEU A 1 141 ? -0.302 3.020 -9.768 1.00 96.88 141 LEU A N 1
ATOM 1091 C CA . LEU A 1 141 ? -0.035 1.731 -10.415 1.00 96.88 141 LEU A CA 1
ATOM 1092 C C . LEU A 1 141 ? -0.889 1.519 -11.669 1.00 96.88 141 LEU A C 1
ATOM 1094 O O . LEU A 1 141 ? -0.386 1.025 -12.676 1.00 96.88 141 LEU A O 1
ATOM 1098 N N . ARG A 1 142 ? -2.161 1.929 -11.649 1.00 96.38 142 ARG A N 1
ATOM 1099 C CA . ARG A 1 142 ? -3.029 1.876 -12.837 1.00 96.38 142 ARG A CA 1
ATOM 1100 C C . ARG A 1 142 ? -2.511 2.759 -13.967 1.00 96.38 142 ARG A C 1
ATOM 1102 O O . ARG A 1 142 ? -2.527 2.322 -15.112 1.00 96.38 142 ARG A O 1
ATOM 1109 N N . ASN A 1 143 ? -2.024 3.955 -13.647 1.00 95.38 143 ASN A N 1
ATOM 1110 C CA . ASN A 1 143 ? -1.435 4.859 -14.636 1.00 95.38 143 ASN A CA 1
ATOM 1111 C C . ASN A 1 143 ? -0.139 4.289 -15.227 1.00 95.38 143 ASN A C 1
ATOM 1113 O O . ASN A 1 143 ? 0.104 4.416 -16.422 1.00 95.38 143 ASN A O 1
ATOM 1117 N N . MET A 1 144 ? 0.681 3.620 -14.412 1.00 91.69 144 MET A N 1
ATOM 1118 C CA . MET A 1 144 ? 1.865 2.924 -14.916 1.00 91.69 144 MET A CA 1
ATOM 1119 C C . MET A 1 144 ? 1.480 1.748 -15.824 1.00 91.69 144 MET A C 1
ATOM 1121 O O . MET A 1 144 ? 2.071 1.574 -16.886 1.00 91.69 144 MET A O 1
ATOM 1125 N N . ALA A 1 145 ? 0.457 0.975 -15.447 1.00 89.75 145 ALA A N 1
ATOM 1126 C CA . ALA A 1 145 ? -0.055 -0.121 -16.264 1.00 89.75 145 ALA A CA 1
ATOM 1127 C C . ALA A 1 145 ? -0.589 0.378 -17.618 1.00 89.75 145 ALA A C 1
ATOM 1129 O O . ALA A 1 145 ? -0.267 -0.196 -18.654 1.00 89.75 145 ALA A O 1
ATOM 1130 N N . SER A 1 146 ? -1.353 1.472 -17.645 1.00 88.19 146 SER A N 1
ATOM 1131 C CA . SER A 1 146 ? -1.864 2.027 -18.905 1.00 88.19 146 SER A CA 1
ATOM 1132 C C . SER A 1 146 ? -0.774 2.650 -19.782 1.00 88.19 146 SER A C 1
ATOM 1134 O O . SER A 1 146 ? -0.918 2.651 -21.001 1.00 88.19 146 SER A O 1
ATOM 1136 N N . ALA A 1 147 ? 0.318 3.143 -19.190 1.00 81.69 147 ALA A N 1
ATOM 1137 C CA . ALA A 1 147 ? 1.463 3.677 -19.927 1.00 81.69 147 ALA A CA 1
ATOM 1138 C C . ALA A 1 147 ? 2.425 2.587 -20.445 1.00 81.69 147 ALA A C 1
ATOM 1140 O O . ALA A 1 147 ? 3.086 2.801 -21.458 1.00 81.69 147 ALA A O 1
ATOM 1141 N N . GLY A 1 148 ? 2.521 1.445 -19.751 1.00 67.81 148 GLY A N 1
ATOM 1142 C CA . GLY A 1 148 ? 3.524 0.401 -20.004 1.00 67.81 148 GLY A CA 1
ATOM 1143 C C . GLY A 1 148 ? 3.025 -0.863 -20.715 1.00 67.81 148 GLY A C 1
ATOM 1144 O O . GLY A 1 148 ? 3.837 -1.602 -21.267 1.00 67.81 148 GLY A O 1
ATOM 1145 N N . ILE A 1 149 ? 1.714 -1.136 -20.756 1.00 57.44 149 ILE A N 1
ATOM 1146 C CA . ILE A 1 149 ? 1.165 -2.328 -21.432 1.00 57.44 149 ILE A CA 1
ATOM 1147 C C . ILE A 1 149 ? 0.966 -2.023 -22.929 1.00 57.44 149 ILE A C 1
ATOM 1149 O O . ILE A 1 149 ? -0.154 -1.891 -23.415 1.00 57.44 149 ILE A O 1
ATOM 1153 N N . ALA A 1 150 ? 2.067 -1.880 -23.670 1.00 54.69 150 ALA A N 1
ATOM 1154 C CA . ALA A 1 150 ? 2.047 -1.848 -25.139 1.00 54.69 150 ALA A CA 1
ATOM 1155 C C . ALA A 1 150 ? 2.376 -3.214 -25.767 1.00 54.69 150 ALA A C 1
ATOM 1157 O O . ALA A 1 150 ? 2.121 -3.421 -26.952 1.00 54.69 150 ALA A O 1
ATOM 1158 N N . THR A 1 151 ? 2.881 -4.175 -24.991 1.00 48.53 151 THR A N 1
ATOM 1159 C CA . THR A 1 151 ? 3.154 -5.532 -25.478 1.00 48.53 151 THR A CA 1
ATOM 1160 C C . THR A 1 151 ? 2.791 -6.560 -24.412 1.00 48.53 151 THR A C 1
ATOM 1162 O O . THR A 1 151 ? 3.325 -6.427 -23.312 1.00 48.53 151 THR A O 1
ATOM 1165 N N . PRO A 1 152 ? 1.922 -7.562 -24.703 1.00 52.88 152 PRO A N 1
ATOM 1166 C CA . PRO A 1 152 ? 1.745 -8.752 -23.861 1.00 52.88 152 PRO A CA 1
ATOM 1167 C C . PRO A 1 152 ? 3.118 -9.388 -23.566 1.00 52.88 152 PRO A C 1
ATOM 1169 O O . PRO A 1 152 ? 4.030 -9.209 -24.382 1.00 52.88 152 PRO A O 1
ATOM 1172 N N . PRO A 1 153 ? 3.318 -10.114 -22.446 1.00 57.47 153 PRO A N 1
ATOM 1173 C CA . PRO A 1 153 ? 4.596 -10.754 -22.227 1.00 57.47 153 PRO A CA 1
ATOM 1174 C C . PRO A 1 153 ? 4.706 -11.806 -23.344 1.00 57.47 153 PRO A C 1
ATOM 1176 O O . PRO A 1 153 ? 3.677 -12.249 -23.880 1.00 57.47 153 PRO A O 1
ATOM 1179 N N . PRO A 1 154 ? 5.905 -12.224 -23.758 1.00 51.91 154 PRO A N 1
ATOM 1180 C CA . PRO A 1 154 ? 5.984 -13.464 -24.514 1.00 51.91 154 PRO A CA 1
ATOM 1181 C C . PRO A 1 154 ? 5.211 -14.517 -23.712 1.00 51.91 154 PRO A C 1
ATOM 1183 O O . PRO A 1 154 ? 5.432 -14.656 -22.508 1.00 51.91 154 PRO A O 1
ATOM 1186 N N . ALA A 1 155 ? 4.210 -15.133 -24.348 1.00 51.56 155 ALA A N 1
ATOM 1187 C CA . ALA A 1 155 ? 3.432 -16.190 -23.730 1.00 51.56 155 ALA A CA 1
ATOM 1188 C C . ALA A 1 155 ? 4.428 -17.188 -23.135 1.00 51.56 155 ALA A C 1
ATOM 1190 O O . ALA A 1 155 ? 5.320 -17.663 -23.833 1.00 51.56 155 ALA A O 1
ATOM 1191 N N . GLU A 1 156 ? 4.325 -17.402 -21.829 1.00 51.81 156 GLU A N 1
ATOM 1192 C CA . GLU A 1 156 ? 5.146 -18.337 -21.076 1.00 51.81 156 GLU A CA 1
ATOM 1193 C C . GLU A 1 156 ? 4.745 -19.755 -21.512 1.00 51.81 156 GLU A C 1
ATOM 1195 O O . GLU A 1 156 ? 3.876 -20.395 -20.924 1.00 51.81 156 GLU A O 1
ATOM 1200 N N . GLU A 1 157 ? 5.306 -20.195 -22.635 1.00 50.72 157 GLU A N 1
ATOM 1201 C CA . GLU A 1 157 ? 5.310 -21.582 -23.083 1.00 50.72 157 GLU A CA 1
ATOM 1202 C C . GLU A 1 157 ? 6.379 -22.295 -22.223 1.00 50.72 157 GLU A C 1
ATOM 1204 O O . GLU A 1 157 ? 7.544 -21.906 -22.233 1.00 50.72 157 GLU A O 1
ATOM 1209 N N . ASP A 1 158 ? 5.949 -23.274 -21.416 1.00 49.28 158 ASP A N 1
ATOM 1210 C CA . ASP A 1 158 ? 6.764 -24.217 -20.617 1.00 49.28 158 ASP A CA 1
ATOM 1211 C C . ASP A 1 158 ? 7.195 -23.875 -19.164 1.00 49.28 158 ASP A C 1
ATOM 1213 O O . ASP A 1 158 ? 8.242 -24.341 -18.707 1.00 49.28 158 ASP A O 1
ATOM 1217 N N . ALA A 1 159 ? 6.374 -23.194 -18.350 1.00 55.62 159 ALA A N 1
ATOM 1218 C CA . ALA A 1 159 ? 6.576 -23.173 -16.886 1.00 55.62 159 ALA A CA 1
ATOM 1219 C C . ALA A 1 159 ? 5.677 -24.204 -16.150 1.00 55.62 159 ALA A C 1
ATOM 1221 O O . ALA A 1 159 ? 4.450 -24.148 -16.273 1.00 55.62 159 ALA A O 1
ATOM 1222 N N . PRO A 1 160 ? 6.229 -25.156 -15.362 1.00 42.41 160 PRO A N 1
ATOM 1223 C CA . PRO A 1 160 ? 5.428 -26.148 -14.642 1.00 42.41 160 PRO A CA 1
ATOM 1224 C C . PRO A 1 160 ? 4.609 -25.515 -13.503 1.00 42.41 160 PRO A C 1
ATOM 1226 O O . PRO A 1 160 ? 5.124 -24.767 -12.674 1.00 42.41 160 PRO A O 1
ATOM 1229 N N . ALA A 1 161 ? 3.329 -25.891 -13.437 1.00 51.91 161 ALA A N 1
ATOM 1230 C CA . ALA A 1 161 ? 2.248 -25.305 -12.633 1.00 51.91 161 ALA A CA 1
ATOM 1231 C C . ALA A 1 161 ? 2.357 -25.425 -11.090 1.00 51.91 161 ALA A C 1
ATOM 1233 O O . ALA A 1 161 ? 1.344 -25.319 -10.398 1.00 51.91 161 ALA A O 1
ATOM 1234 N N . ASN A 1 162 ? 3.550 -25.633 -10.524 1.00 56.28 162 ASN A N 1
ATOM 1235 C CA . ASN A 1 162 ? 3.708 -25.975 -9.103 1.00 56.28 162 ASN A CA 1
ATOM 1236 C C . ASN A 1 162 ? 4.577 -24.995 -8.303 1.00 56.28 162 ASN A C 1
ATOM 1238 O O . ASN A 1 162 ? 4.782 -25.210 -7.109 1.00 56.28 162 ASN A O 1
ATOM 1242 N N . THR A 1 163 ? 5.067 -23.913 -8.907 1.00 46.31 163 THR A N 1
ATOM 1243 C CA . THR A 1 163 ? 5.795 -22.882 -8.161 1.00 46.31 163 THR A CA 1
ATOM 1244 C C . THR A 1 163 ? 4.811 -21.803 -7.735 1.00 46.31 163 THR A C 1
ATOM 1246 O O . THR A 1 163 ? 4.614 -20.796 -8.413 1.00 46.31 163 THR A O 1
ATOM 1249 N N . ALA A 1 164 ? 4.152 -22.024 -6.596 1.00 44.88 164 ALA A N 1
ATOM 1250 C CA . ALA A 1 164 ? 3.576 -20.913 -5.851 1.00 44.88 164 ALA A CA 1
ATOM 1251 C C . ALA A 1 164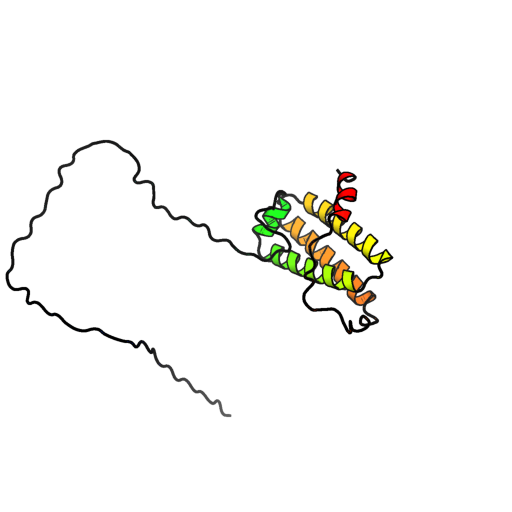 ? 4.682 -19.860 -5.650 1.00 44.88 164 ALA A C 1
ATOM 1253 O O . ALA A 1 164 ? 5.816 -20.254 -5.364 1.00 44.88 164 ALA A O 1
ATOM 1254 N N . PRO A 1 165 ? 4.411 -18.550 -5.786 1.00 46.41 165 PRO A N 1
ATOM 1255 C CA . PRO A 1 165 ? 5.367 -17.554 -5.343 1.00 46.41 165 PRO A CA 1
ATOM 1256 C C . PRO A 1 165 ? 5.503 -17.720 -3.829 1.00 46.41 165 PRO A C 1
ATOM 1258 O O . PRO A 1 165 ? 4.671 -17.249 -3.053 1.00 46.41 165 PRO A O 1
ATOM 1261 N N . SER A 1 166 ? 6.535 -18.454 -3.410 1.00 48.25 166 SER A N 1
ATOM 1262 C CA . SER A 1 166 ? 7.093 -18.317 -2.075 1.00 48.25 166 SER A CA 1
ATOM 1263 C C . SER A 1 166 ? 7.319 -16.826 -1.861 1.00 48.25 166 SER A C 1
ATOM 1265 O O . SER A 1 166 ? 7.710 -16.131 -2.799 1.00 48.25 166 SER A O 1
ATOM 1267 N N . GLY A 1 167 ? 6.927 -16.351 -0.681 1.00 46.69 167 GLY A N 1
ATOM 1268 C CA . GLY A 1 167 ? 6.746 -14.942 -0.367 1.00 46.69 167 GLY A CA 1
ATOM 1269 C C . GLY A 1 167 ? 7.926 -14.036 -0.713 1.00 46.69 167 GLY A C 1
ATOM 1270 O O . GLY A 1 167 ? 8.976 -14.467 -1.176 1.00 46.69 167 GLY A O 1
ATOM 1271 N N . ILE A 1 168 ? 7.711 -12.746 -0.466 1.00 49.56 168 ILE A N 1
ATOM 1272 C CA . ILE A 1 168 ? 8.720 -11.683 -0.524 1.00 49.56 168 ILE A CA 1
ATOM 1273 C C . ILE A 1 168 ? 10.055 -12.254 -0.019 1.00 49.56 168 ILE A C 1
ATOM 1275 O O . ILE A 1 168 ? 10.156 -12.664 1.137 1.00 49.56 168 ILE A O 1
ATOM 1279 N N . GLY A 1 169 ? 11.021 -12.406 -0.929 1.00 39.12 169 GLY A N 1
ATOM 1280 C CA . GLY A 1 169 ? 12.268 -13.105 -0.646 1.00 39.12 169 GLY A CA 1
ATOM 1281 C C . GLY A 1 169 ? 13.016 -12.409 0.484 1.00 39.12 169 GLY A C 1
ATOM 1282 O O . GLY A 1 169 ? 13.078 -11.183 0.526 1.00 39.12 169 GLY A O 1
ATOM 1283 N N . LEU A 1 170 ? 13.602 -13.196 1.386 1.00 44.19 170 LEU A N 1
ATOM 1284 C CA . LEU A 1 170 ? 14.388 -12.718 2.530 1.00 44.19 170 LEU A CA 1
ATOM 1285 C C . LEU A 1 170 ? 15.564 -11.796 2.142 1.00 44.19 170 LEU A C 1
ATOM 1287 O O . LEU A 1 170 ? 16.077 -11.087 2.998 1.00 44.19 170 LEU A O 1
ATOM 1291 N N . GLU A 1 171 ? 15.946 -11.738 0.865 1.00 53.41 171 GLU A N 1
ATOM 1292 C CA . GLU A 1 171 ? 16.934 -10.788 0.330 1.00 53.41 171 GLU A CA 1
ATOM 1293 C C . GLU A 1 171 ? 16.461 -9.318 0.395 1.00 53.41 171 GLU A C 1
ATOM 1295 O O . GLU A 1 171 ? 17.275 -8.403 0.330 1.00 53.41 171 GLU A O 1
ATOM 1300 N N . ASP A 1 172 ? 15.156 -9.070 0.556 1.00 51.91 172 ASP A N 1
ATOM 1301 C CA . ASP A 1 172 ? 14.566 -7.727 0.631 1.00 51.91 172 ASP A CA 1
ATOM 1302 C C . ASP A 1 172 ? 14.522 -7.141 2.064 1.00 51.91 172 ASP A C 1
ATOM 1304 O O . ASP A 1 172 ? 14.111 -5.988 2.237 1.00 51.91 172 ASP A O 1
ATOM 1308 N N . LEU A 1 173 ? 14.934 -7.910 3.083 1.00 50.91 173 LEU A N 1
ATOM 1309 C CA . LEU A 1 173 ? 14.938 -7.497 4.497 1.00 50.91 173 LEU A CA 1
ATOM 1310 C C . LEU A 1 173 ? 16.232 -6.782 4.919 1.00 50.91 173 LEU A C 1
ATOM 1312 O O . LEU A 1 173 ? 16.193 -5.947 5.819 1.00 50.91 173 LEU A O 1
ATOM 1316 N N . GLU A 1 174 ? 17.352 -7.019 4.231 1.00 56.28 174 GLU A N 1
ATOM 1317 C CA . GLU A 1 174 ? 18.649 -6.390 4.547 1.00 56.28 174 GLU A CA 1
ATOM 1318 C C . GLU A 1 174 ? 18.678 -4.879 4.216 1.00 56.28 174 GLU A C 1
ATOM 1320 O O . GLU A 1 174 ? 19.481 -4.121 4.759 1.00 56.28 174 GLU A O 1
ATOM 1325 N N . ASP A 1 175 ? 17.754 -4.413 3.368 1.00 52.59 175 ASP A N 1
ATOM 1326 C CA . ASP A 1 175 ? 17.584 -2.993 3.026 1.00 52.59 175 ASP A CA 1
ATOM 1327 C C . ASP A 1 175 ? 16.598 -2.250 3.954 1.00 52.59 175 ASP A C 1
ATOM 1329 O O . ASP A 1 175 ? 16.533 -1.018 3.915 1.00 52.59 175 ASP A O 1
ATOM 1333 N N . LEU A 1 176 ? 15.826 -2.960 4.787 1.00 51.81 176 LEU A N 1
ATOM 1334 C CA . LEU A 1 176 ? 14.855 -2.346 5.706 1.00 51.81 176 LEU A CA 1
ATOM 1335 C C . LEU A 1 176 ? 15.474 -1.934 7.048 1.00 51.81 176 LEU A C 1
ATOM 1337 O O . LEU A 1 176 ? 15.010 -0.966 7.640 1.00 51.81 176 LEU A O 1
ATOM 1341 N N . GLU A 1 177 ? 16.580 -2.559 7.460 1.00 60.62 177 GLU A N 1
ATOM 1342 C CA . GLU A 1 177 ? 17.344 -2.173 8.662 1.00 60.62 177 GLU A CA 1
ATOM 1343 C C . GLU A 1 177 ? 18.059 -0.810 8.506 1.00 60.62 177 GLU A C 1
ATOM 1345 O O . GLU A 1 177 ? 18.520 -0.216 9.473 1.00 60.62 177 GLU A O 1
ATOM 1350 N N . LYS A 1 178 ? 18.129 -0.257 7.285 1.00 51.28 178 LYS A N 1
ATOM 1351 C CA . LYS A 1 178 ? 18.726 1.068 7.014 1.00 51.28 178 LYS A CA 1
ATOM 1352 C C . LYS A 1 178 ? 17.732 2.231 7.001 1.00 51.28 178 LYS A C 1
ATOM 1354 O O . LYS A 1 178 ? 18.144 3.356 6.712 1.00 51.28 178 LYS A O 1
ATOM 1359 N N . LEU A 1 179 ? 16.444 1.977 7.236 1.00 56.50 179 LEU A N 1
ATOM 1360 C CA . LEU A 1 179 ? 15.393 3.001 7.162 1.00 56.50 179 LEU A CA 1
ATOM 1361 C C . LEU A 1 179 ? 14.679 3.270 8.497 1.00 56.50 179 LEU A C 1
ATOM 1363 O O . LEU A 1 179 ? 13.723 4.050 8.500 1.00 56.50 179 LEU A O 1
ATOM 1367 N N . GLU A 1 180 ? 15.149 2.675 9.597 1.00 49.88 180 GLU A N 1
ATOM 1368 C CA . GLU A 1 180 ? 14.787 3.062 10.971 1.00 49.88 180 GLU A CA 1
ATOM 1369 C C . GLU A 1 180 ? 15.669 4.202 11.502 1.00 49.88 180 GLU A C 1
ATOM 1371 O O . GLU A 1 180 ? 16.896 4.194 11.243 1.00 49.88 180 GLU A O 1
#

Sequence (180 aa):
MVTWINAALGHSCQQGKKAVFQTSAQKGGETMKCATHRVGLALAVHVIACVLAGETSFAKAQSFDCREAEKPDELVICQQRDIAALDLQLTGLYSTLLRWLPSSEAKKFRQEQRSWLVSRHRCGDDAQCVRVHYESRILALRNMASAGIATPPPAEEDAPANTAPSGIGLEDLEDLEKLE

pLDDT: mean 70.91, std 24.13, range [34.38, 98.81]

Secondary structure (DSSP, 8-state):
--------------------------------------------------S----------SSS-GGG--SHHHHHHHH-HHHHHHHHHHHHHHHHHHHHS-HHHHHHHHHHHHHHHHHHHTTTT-HHHHHHHHHHHHHHHHHHHHHH-SSPPPP--S--TT----SS-GGGSTTTTT--

Radius of gyration: 31.34 Å; chains: 1; bounding box: 71×57×78 Å